Protein AF-A0A9N8M273-F1 (afdb_monomer_lite)

Sequence (100 aa):
IAIIRHSLVDEAAEVRAAAAEAFDAEQEHIGPRAIDETIPTLLEALKDPTSAGAETALAALREVMRARADVVFPVLLPTLTAQPLTAFNANALAALVQVA

pLDDT: mean 78.67, std 6.18, range [55.28, 90.38]

Organism: NCBI:txid157183

Radius of gyration: 12.52 Å; chains: 1; bounding box: 27×28×27 Å

Foldseek 3Di:
DVVLLVQCLDPDPVSVLVSLVVLLVCCVPVNCVSVVPNLVVLLVLCVPVVDPSNVSSLSSLLSNCLSPVPNNVVVLVCSLPPPPNDPSSVVSVVVSVVND

Structure (mmCIF, N/CA/C/O backbone):
data_AF-A0A9N8M273-F1
#
_entry.id   AF-A0A9N8M273-F1
#
loop_
_atom_site.group_PDB
_atom_site.id
_atom_site.type_symbol
_atom_site.label_atom_id
_atom_site.label_alt_id
_atom_site.label_comp_id
_atom_site.label_asym_id
_atom_site.label_entity_id
_atom_site.label_seq_id
_atom_site.pdbx_PDB_ins_code
_atom_site.Cartn_x
_atom_site.Cartn_y
_atom_site.Cartn_z
_atom_site.occupancy
_atom_site.B_iso_or_equiv
_atom_site.auth_seq_id
_atom_site.auth_comp_id
_atom_site.auth_asym_id
_atom_site.auth_atom_id
_atom_site.pdbx_PDB_model_num
ATOM 1 N N . ILE A 1 1 ? -1.244 -8.680 11.114 1.00 62.09 1 ILE A N 1
ATOM 2 C CA . ILE A 1 1 ? -1.098 -10.141 10.872 1.00 62.09 1 ILE A CA 1
ATOM 3 C C . ILE A 1 1 ? -0.100 -10.349 9.725 1.00 62.09 1 ILE A C 1
ATOM 5 O O . ILE A 1 1 ? -0.156 -9.612 8.751 1.00 62.09 1 ILE A O 1
ATOM 9 N N . ALA A 1 2 ? 0.860 -11.280 9.822 1.00 73.69 2 ALA A N 1
ATOM 10 C CA . ALA A 1 2 ? 1.921 -11.414 8.803 1.00 73.69 2 ALA A CA 1
ATOM 11 C C . ALA A 1 2 ? 1.426 -11.987 7.458 1.00 73.69 2 ALA A C 1
ATOM 13 O O . ALA A 1 2 ? 1.937 -11.603 6.411 1.00 73.69 2 ALA A O 1
ATOM 14 N N . ILE A 1 3 ? 0.409 -12.857 7.492 1.00 82.62 3 ILE A N 1
ATOM 15 C CA . ILE A 1 3 ? -0.170 -13.493 6.298 1.00 82.62 3 ILE A CA 1
ATOM 16 C C . ILE A 1 3 ? -0.783 -12.466 5.342 1.00 82.62 3 ILE A C 1
ATOM 18 O O . ILE A 1 3 ? -0.416 -12.461 4.176 1.00 82.62 3 ILE A O 1
ATOM 22 N N . ILE A 1 4 ? -1.628 -11.551 5.832 1.00 82.88 4 ILE A N 1
ATOM 23 C CA . ILE A 1 4 ? -2.311 -10.548 4.990 1.00 82.88 4 ILE A CA 1
ATOM 24 C C . ILE A 1 4 ? -1.287 -9.678 4.249 1.00 82.88 4 ILE A C 1
ATOM 26 O O . ILE A 1 4 ? -1.379 -9.477 3.042 1.00 82.88 4 ILE A O 1
ATOM 30 N N . ARG A 1 5 ? -0.236 -9.247 4.952 1.00 79.81 5 ARG A N 1
ATOM 31 C CA . ARG A 1 5 ? 0.870 -8.474 4.375 1.00 79.81 5 ARG A CA 1
ATOM 32 C C . ARG A 1 5 ? 1.647 -9.238 3.299 1.00 79.81 5 ARG A C 1
ATOM 34 O O . ARG A 1 5 ? 2.077 -8.625 2.330 1.00 79.81 5 ARG A O 1
ATOM 41 N N . HIS A 1 6 ? 1.829 -10.548 3.456 1.00 82.50 6 HIS A N 1
ATOM 42 C CA . HIS A 1 6 ? 2.483 -11.372 2.437 1.00 82.50 6 HIS A CA 1
ATOM 43 C C . HIS A 1 6 ? 1.577 -11.573 1.215 1.00 82.50 6 HIS A C 1
ATOM 45 O O . HIS A 1 6 ? 2.029 -11.448 0.084 1.00 82.50 6 HIS A O 1
ATOM 51 N N . SER A 1 7 ? 0.281 -11.798 1.443 1.00 86.00 7 SER A N 1
ATOM 52 C CA . SER A 1 7 ? -0.719 -11.970 0.385 1.00 86.00 7 SER A CA 1
ATOM 53 C C . SER A 1 7 ? -0.979 -10.689 -0.421 1.00 86.00 7 SER A C 1
ATOM 55 O O . SER A 1 7 ? -1.364 -10.760 -1.583 1.00 86.00 7 SER A O 1
ATOM 57 N N . LEU A 1 8 ? -0.724 -9.509 0.154 1.00 82.94 8 LEU A N 1
ATOM 58 C CA . LEU A 1 8 ? -0.810 -8.231 -0.561 1.00 82.94 8 LEU A CA 1
ATOM 59 C C . LEU A 1 8 ? 0.214 -8.113 -1.701 1.00 82.94 8 LEU A C 1
ATOM 61 O O . LEU A 1 8 ? -0.066 -7.449 -2.693 1.00 82.94 8 LEU A O 1
ATOM 65 N N . VAL A 1 9 ? 1.369 -8.774 -1.590 1.00 83.44 9 VAL A N 1
ATOM 66 C CA . VAL A 1 9 ? 2.417 -8.802 -2.627 1.00 83.44 9 VAL A CA 1
ATOM 67 C C . VAL A 1 9 ? 2.438 -10.118 -3.409 1.00 83.44 9 VAL A C 1
ATOM 69 O O . VAL A 1 9 ? 3.441 -10.442 -4.039 1.00 83.44 9 VAL A O 1
ATOM 72 N N . ASP A 1 10 ? 1.342 -10.876 -3.375 1.00 86.75 10 ASP A N 1
ATOM 73 C CA . ASP A 1 10 ? 1.200 -12.114 -4.140 1.00 86.75 10 ASP A CA 1
ATOM 74 C C . ASP A 1 10 ? 1.175 -11.828 -5.650 1.00 86.75 10 ASP A C 1
ATOM 76 O O . ASP A 1 10 ? 0.699 -10.778 -6.091 1.00 86.75 10 ASP A O 1
ATOM 80 N N . GLU A 1 11 ? 1.678 -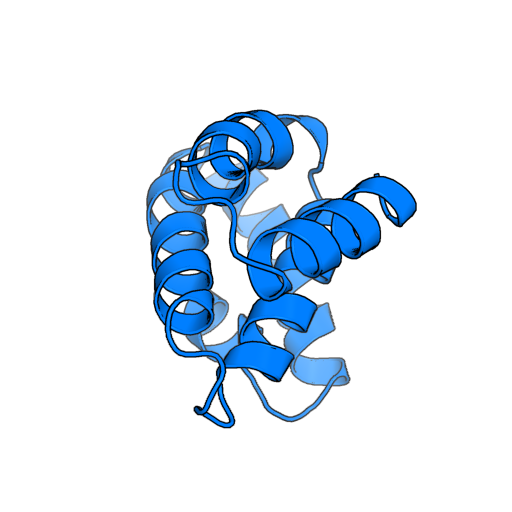12.756 -6.463 1.00 82.88 11 GLU A N 1
ATOM 81 C CA . GLU A 1 11 ? 1.687 -12.632 -7.924 1.00 82.88 11 GLU A CA 1
ATOM 82 C C . GLU A 1 11 ? 0.263 -12.655 -8.505 1.00 82.88 11 GLU A C 1
ATOM 84 O O . GLU A 1 11 ? -0.039 -11.937 -9.469 1.00 82.88 11 GLU A O 1
ATOM 89 N N . ALA A 1 12 ? -0.648 -13.411 -7.886 1.00 86.69 12 ALA A N 1
ATOM 90 C CA . ALA A 1 12 ? -2.031 -13.526 -8.313 1.00 86.69 12 ALA A CA 1
ATOM 91 C C . ALA A 1 12 ? -2.854 -12.295 -7.901 1.00 86.69 12 ALA A C 1
ATOM 93 O O . ALA A 1 12 ? -2.985 -11.953 -6.726 1.00 86.69 12 ALA A O 1
ATOM 94 N N . ALA A 1 13 ? -3.487 -11.648 -8.884 1.00 83.75 13 ALA A N 1
ATOM 95 C CA . ALA A 1 13 ? -4.337 -10.480 -8.643 1.00 83.75 13 ALA A CA 1
ATOM 96 C C . ALA A 1 13 ? -5.521 -10.784 -7.709 1.00 83.75 13 ALA A C 1
ATOM 98 O O . ALA A 1 13 ? -5.880 -9.949 -6.883 1.00 83.75 13 ALA A O 1
ATOM 99 N N . GLU A 1 14 ? -6.085 -11.988 -7.813 1.00 87.38 14 GLU A N 1
ATOM 100 C CA . GLU A 1 14 ? -7.191 -12.462 -6.974 1.00 87.38 14 GLU A CA 1
ATOM 101 C C . GLU A 1 14 ? -6.784 -12.533 -5.496 1.00 87.38 14 GLU A C 1
ATOM 103 O O . GLU A 1 14 ? -7.536 -12.114 -4.618 1.00 87.38 14 GLU A O 1
ATOM 108 N N . VAL A 1 15 ? -5.557 -12.993 -5.226 1.00 90.38 15 VAL A N 1
ATOM 109 C CA . VAL A 1 15 ? -5.010 -13.090 -3.868 1.00 90.38 15 VAL A CA 1
ATOM 110 C C . VAL A 1 15 ? -4.751 -11.701 -3.293 1.00 90.38 15 VAL A C 1
ATOM 112 O O . VAL A 1 15 ? -5.093 -11.455 -2.139 1.00 90.38 15 VAL A O 1
ATOM 115 N N . ARG A 1 16 ? -4.236 -10.762 -4.099 1.00 86.69 16 ARG A N 1
ATOM 116 C CA . ARG A 1 16 ? -4.047 -9.369 -3.662 1.00 86.69 16 ARG A CA 1
ATOM 117 C C . ARG A 1 16 ? -5.364 -8.677 -3.318 1.00 86.69 16 ARG A C 1
ATOM 119 O O . ARG A 1 16 ? -5.426 -7.983 -2.308 1.00 86.69 16 ARG A O 1
ATOM 126 N N . ALA A 1 17 ? -6.408 -8.879 -4.123 1.00 84.31 17 ALA A N 1
ATOM 127 C CA . ALA A 1 17 ? -7.731 -8.311 -3.865 1.00 84.31 17 ALA A CA 1
ATOM 128 C C . ALA A 1 17 ? -8.343 -8.877 -2.573 1.00 84.31 17 ALA A C 1
ATOM 130 O O . ALA A 1 17 ? -8.747 -8.114 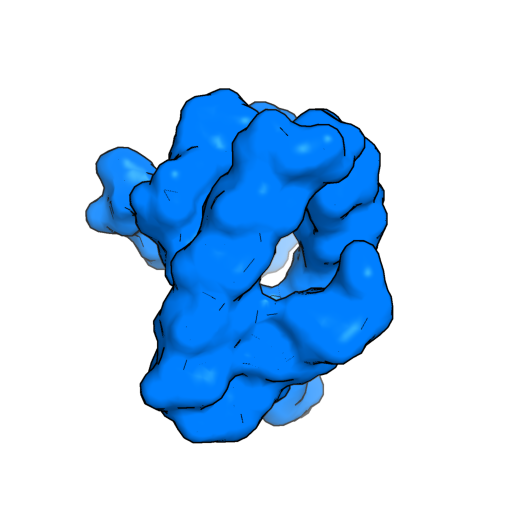-1.698 1.00 84.31 17 ALA A O 1
ATOM 131 N N . ALA A 1 18 ? -8.309 -10.203 -2.399 1.00 88.69 18 ALA A N 1
ATOM 132 C CA . ALA A 1 18 ? -8.764 -10.849 -1.168 1.00 88.69 18 ALA A CA 1
ATOM 133 C C . ALA A 1 18 ? -7.948 -10.404 0.059 1.00 88.69 18 ALA A C 1
ATOM 135 O O . ALA A 1 18 ? -8.495 -10.223 1.145 1.00 88.69 18 ALA A O 1
ATOM 136 N N . ALA A 1 19 ? -6.639 -10.190 -0.104 1.00 88.06 19 ALA A N 1
ATOM 137 C CA . ALA A 1 19 ? -5.781 -9.664 0.950 1.00 88.06 19 ALA A CA 1
ATOM 138 C C . ALA A 1 19 ? -6.121 -8.212 1.304 1.00 88.06 19 ALA A C 1
ATOM 140 O O . ALA A 1 19 ? -6.073 -7.863 2.478 1.00 88.06 19 ALA A O 1
ATOM 141 N N . ALA A 1 20 ? -6.490 -7.378 0.330 1.00 85.06 20 ALA A N 1
ATOM 142 C CA . ALA A 1 20 ? -6.930 -6.009 0.578 1.00 85.06 20 ALA A CA 1
ATOM 143 C C . ALA A 1 20 ? -8.278 -5.958 1.316 1.00 85.06 20 ALA A C 1
ATOM 145 O O . ALA A 1 20 ? -8.406 -5.199 2.272 1.00 85.06 20 ALA A O 1
ATOM 146 N N . GLU A 1 21 ? -9.238 -6.817 0.958 1.00 85.31 21 GLU A N 1
ATOM 147 C CA . GLU A 1 21 ? -10.492 -6.972 1.716 1.00 85.31 21 GLU A CA 1
ATOM 148 C C . GLU A 1 21 ? -10.234 -7.486 3.141 1.00 85.31 21 GLU A C 1
ATOM 150 O O . GLU A 1 21 ? -10.776 -6.962 4.114 1.00 85.31 21 GLU A O 1
ATOM 155 N N . ALA A 1 22 ? -9.353 -8.479 3.294 1.00 86.69 22 ALA A N 1
ATOM 156 C CA . ALA A 1 22 ? -8.961 -8.980 4.607 1.00 86.69 22 ALA A CA 1
ATOM 157 C C . ALA A 1 22 ? -8.233 -7.911 5.439 1.00 86.69 22 ALA A C 1
ATOM 159 O O . ALA A 1 22 ? -8.419 -7.849 6.652 1.00 86.69 22 ALA A O 1
ATOM 160 N N . PHE A 1 23 ? -7.421 -7.067 4.799 1.00 83.81 23 PHE A N 1
ATOM 161 C CA . PHE A 1 23 ? -6.738 -5.940 5.427 1.00 83.81 23 PHE A CA 1
ATOM 162 C C . PHE A 1 23 ? -7.720 -4.857 5.883 1.00 83.81 23 PHE A C 1
ATOM 164 O O . PHE A 1 23 ? -7.536 -4.278 6.952 1.00 83.81 23 PHE A O 1
ATOM 171 N N . ASP A 1 24 ? -8.779 -4.612 5.114 1.00 82.75 24 ASP A N 1
ATOM 172 C CA . ASP A 1 24 ? -9.850 -3.687 5.484 1.00 82.75 24 ASP A CA 1
ATOM 173 C C . ASP A 1 24 ? -10.605 -4.172 6.735 1.00 82.75 24 ASP A C 1
ATOM 175 O O . ASP A 1 24 ? -10.732 -3.439 7.722 1.00 82.75 24 ASP A O 1
ATOM 179 N N . ALA A 1 25 ? -10.984 -5.455 6.756 1.00 83.62 25 ALA A N 1
ATOM 180 C CA . ALA A 1 25 ? -11.598 -6.090 7.922 1.00 83.62 25 ALA A CA 1
ATOM 181 C C . ALA A 1 25 ? -10.647 -6.141 9.137 1.00 83.62 25 ALA A C 1
ATOM 183 O O . ALA A 1 25 ? -11.078 -5.946 10.280 1.00 83.62 25 ALA A O 1
ATOM 184 N N . GLU A 1 26 ? -9.346 -6.374 8.907 1.00 80.81 26 GLU A N 1
ATOM 185 C CA . GLU A 1 26 ? -8.310 -6.325 9.946 1.00 80.81 26 GLU A CA 1
ATOM 186 C C . GLU A 1 26 ? -8.237 -4.928 10.563 1.00 80.81 26 GLU A C 1
ATOM 188 O O . GLU A 1 26 ? -8.203 -4.808 11.784 1.00 80.81 26 GLU A O 1
ATOM 193 N N . GLN A 1 27 ? -8.261 -3.866 9.759 1.00 74.69 27 GLN A N 1
ATOM 194 C CA . GLN A 1 27 ? -8.242 -2.499 10.275 1.00 74.69 27 GLN A CA 1
ATOM 195 C C . GLN A 1 27 ? -9.484 -2.144 11.089 1.00 74.69 27 GLN A C 1
ATOM 197 O O . GLN A 1 27 ? -9.360 -1.431 12.084 1.00 74.69 27 GLN A O 1
ATOM 202 N N . GLU A 1 28 ? -10.666 -2.623 10.697 1.00 78.88 28 GLU A N 1
ATOM 203 C CA . GLU A 1 28 ? -11.902 -2.382 11.450 1.00 78.88 28 GLU A CA 1
ATOM 204 C C . GLU A 1 28 ? -11.811 -2.936 12.884 1.00 78.88 28 GLU A C 1
ATOM 206 O O . GLU A 1 28 ? -12.309 -2.318 13.825 1.00 78.88 28 GLU A O 1
ATOM 211 N N . HIS A 1 29 ? -11.104 -4.056 13.070 1.00 75.31 29 HIS A N 1
ATOM 212 C CA . HIS A 1 29 ? -11.020 -4.760 14.353 1.00 75.31 29 HIS A CA 1
ATOM 213 C C . HIS A 1 29 ? -9.720 -4.499 15.138 1.00 75.31 29 HIS A C 1
ATOM 215 O O . HIS A 1 29 ? -9.731 -4.511 16.368 1.00 75.31 29 HIS A O 1
ATOM 221 N N . ILE A 1 30 ? -8.593 -4.283 14.453 1.00 68.12 30 ILE A N 1
ATOM 222 C CA . ILE A 1 30 ? -7.250 -4.092 15.039 1.00 68.12 30 ILE A CA 1
ATOM 223 C C . ILE A 1 30 ? -6.857 -2.603 15.088 1.00 68.12 30 ILE A C 1
ATOM 225 O O . ILE A 1 30 ? -5.991 -2.210 15.877 1.00 68.12 30 ILE A O 1
ATOM 229 N N . GLY A 1 31 ? -7.525 -1.747 14.312 1.00 69.19 31 GLY A N 1
ATOM 230 C CA . GLY A 1 31 ? -7.277 -0.309 14.276 1.00 69.19 31 GLY A CA 1
ATOM 231 C C . GLY A 1 31 ? -6.016 0.081 13.484 1.00 69.19 31 GLY A C 1
ATOM 232 O O . GLY A 1 31 ? -5.461 -0.727 12.734 1.00 69.19 31 GLY A O 1
ATOM 233 N N . PRO A 1 32 ? -5.518 1.323 13.646 1.00 69.69 32 PRO A N 1
ATOM 234 C CA . PRO A 1 32 ? -4.495 1.909 12.769 1.00 69.69 32 PRO A CA 1
ATOM 235 C C . PRO A 1 32 ? -3.128 1.198 12.787 1.00 69.69 32 PRO A C 1
ATOM 237 O O . PRO A 1 32 ? -2.347 1.364 11.854 1.00 69.69 32 PRO A O 1
ATOM 240 N N . ARG A 1 33 ? -2.847 0.329 13.773 1.00 72.88 33 ARG A N 1
ATOM 241 C CA . ARG A 1 33 ? -1.570 -0.414 13.857 1.00 72.88 33 ARG A CA 1
ATOM 242 C C . ARG A 1 33 ? -1.298 -1.297 12.639 1.00 72.88 33 ARG A C 1
ATOM 244 O O . ARG A 1 33 ? -0.141 -1.495 12.284 1.00 72.88 33 ARG A O 1
ATOM 251 N N . ALA A 1 34 ? -2.340 -1.832 11.999 1.00 73.56 34 ALA A N 1
ATOM 252 C CA . ALA A 1 34 ? -2.170 -2.654 10.802 1.00 73.56 34 ALA A CA 1
ATOM 253 C C . ALA A 1 34 ? -1.602 -1.834 9.626 1.00 73.56 34 ALA A C 1
ATOM 255 O O . ALA A 1 34 ? -0.754 -2.331 8.880 1.00 73.56 34 ALA A O 1
ATOM 256 N N . ILE A 1 35 ? -2.007 -0.564 9.500 1.00 75.69 35 ILE A N 1
ATOM 257 C CA . ILE A 1 35 ? -1.480 0.388 8.510 1.00 75.69 35 ILE A CA 1
ATOM 258 C C . ILE A 1 35 ? -0.033 0.742 8.828 1.00 75.69 35 ILE A C 1
ATOM 260 O O . ILE A 1 35 ? 0.816 0.644 7.940 1.00 75.69 35 ILE A O 1
ATO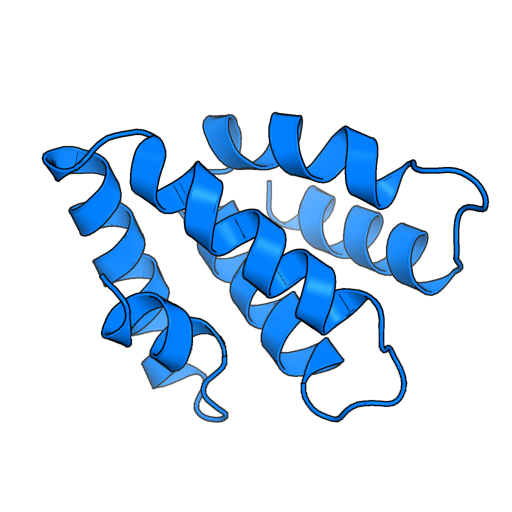M 264 N N . ASP A 1 36 ? 0.245 1.089 10.086 1.00 76.06 36 ASP A N 1
ATOM 265 C CA . ASP A 1 36 ? 1.574 1.520 10.532 1.00 76.06 36 ASP A CA 1
ATOM 266 C C . ASP A 1 36 ? 2.664 0.472 10.259 1.00 76.06 36 ASP A C 1
ATOM 268 O O . ASP A 1 36 ? 3.823 0.820 10.059 1.00 76.06 36 ASP A O 1
ATOM 272 N N . GLU A 1 37 ? 2.311 -0.814 10.210 1.00 77.81 37 GLU A N 1
ATOM 273 C CA . GLU A 1 37 ? 3.251 -1.888 9.874 1.00 77.81 37 GLU A CA 1
ATOM 274 C C . GLU A 1 37 ? 3.260 -2.255 8.382 1.00 77.81 37 GLU A C 1
ATOM 276 O O . GLU A 1 37 ? 4.302 -2.623 7.828 1.00 77.81 37 GLU A O 1
ATOM 281 N N . THR A 1 38 ? 2.105 -2.196 7.719 1.00 81.50 38 THR A N 1
ATOM 282 C CA . THR A 1 38 ? 1.951 -2.699 6.345 1.00 81.50 38 THR A CA 1
ATOM 283 C C . THR A 1 38 ? 2.428 -1.681 5.320 1.00 81.50 38 THR A C 1
ATOM 285 O O . THR A 1 38 ? 3.171 -2.041 4.407 1.00 81.50 38 THR A O 1
ATOM 288 N N . ILE A 1 39 ? 2.081 -0.404 5.499 1.00 81.44 39 ILE A N 1
ATOM 289 C CA . ILE A 1 39 ? 2.437 0.655 4.553 1.00 81.44 39 ILE A CA 1
ATOM 290 C C . ILE A 1 39 ? 3.954 0.840 4.437 1.00 81.44 39 ILE A C 1
ATOM 292 O O . ILE A 1 39 ? 4.443 0.829 3.305 1.00 81.44 39 ILE A O 1
ATOM 296 N N . PRO A 1 40 ? 4.739 0.930 5.532 1.00 80.31 40 PRO A N 1
ATOM 297 C CA . PRO A 1 40 ? 6.191 1.034 5.410 1.00 80.31 40 PRO A CA 1
ATOM 298 C C . PRO A 1 40 ? 6.806 -0.175 4.709 1.00 80.31 40 PRO A C 1
ATOM 300 O O . PRO A 1 40 ? 7.702 0.001 3.893 1.00 80.31 40 PRO A O 1
ATOM 303 N N . THR A 1 41 ? 6.282 -1.383 4.953 1.00 82.44 41 THR A N 1
ATOM 304 C CA . THR A 1 41 ? 6.776 -2.604 4.296 1.00 82.44 41 THR A CA 1
ATOM 305 C C . THR A 1 41 ? 6.576 -2.538 2.776 1.00 82.44 41 THR A C 1
ATOM 307 O O . THR A 1 41 ? 7.498 -2.823 2.014 1.00 82.44 41 THR A O 1
ATOM 310 N N . LEU A 1 42 ? 5.386 -2.125 2.324 1.00 81.25 42 LEU A N 1
ATOM 311 C CA . LEU A 1 42 ? 5.086 -1.972 0.896 1.00 81.25 42 LEU A CA 1
ATOM 312 C C . LEU A 1 42 ? 5.903 -0.842 0.258 1.00 81.25 42 LEU A C 1
ATOM 314 O O . LEU A 1 42 ? 6.390 -0.990 -0.859 1.00 81.25 42 LEU A O 1
ATOM 318 N N . LEU A 1 43 ? 6.096 0.267 0.974 1.00 78.25 43 LEU A N 1
ATOM 319 C CA . LEU A 1 43 ? 6.942 1.375 0.532 1.00 78.25 43 LEU A CA 1
ATOM 320 C C . LEU A 1 43 ? 8.414 0.971 0.418 1.00 78.25 43 LEU A C 1
ATOM 322 O O . LEU A 1 43 ? 9.083 1.400 -0.517 1.00 78.25 43 LEU A O 1
ATOM 326 N N . GLU A 1 44 ? 8.934 0.159 1.340 1.00 79.12 44 GLU A N 1
ATOM 327 C CA . GLU A 1 44 ? 10.295 -0.372 1.243 1.00 79.12 44 GLU A CA 1
ATOM 328 C C . GLU A 1 44 ? 10.461 -1.314 0.055 1.00 79.12 44 GLU A C 1
ATOM 330 O O . GLU A 1 44 ? 11.436 -1.170 -0.679 1.00 79.12 44 GLU A O 1
ATOM 335 N N . ALA A 1 45 ? 9.488 -2.191 -0.202 1.00 78.19 45 ALA A N 1
ATOM 336 C CA . ALA A 1 45 ? 9.475 -3.011 -1.413 1.00 78.19 45 ALA A CA 1
ATOM 337 C C . ALA A 1 45 ? 9.420 -2.156 -2.696 1.00 78.19 45 ALA A C 1
ATOM 339 O O . ALA A 1 45 ? 9.986 -2.529 -3.720 1.00 78.19 45 ALA A O 1
ATOM 340 N N . LEU A 1 46 ? 8.802 -0.972 -2.625 1.00 74.31 46 LEU A N 1
ATOM 341 C CA . LEU A 1 46 ? 8.756 0.005 -3.712 1.00 74.31 46 LEU A CA 1
ATOM 342 C C . LEU A 1 46 ? 10.098 0.726 -3.955 1.00 74.31 46 LEU A C 1
ATOM 344 O O . LEU A 1 46 ? 10.340 1.207 -5.059 1.00 74.31 46 LEU A O 1
ATOM 348 N N . LYS A 1 47 ? 10.968 0.849 -2.941 1.00 72.25 47 LYS A N 1
ATOM 349 C CA . LYS A 1 47 ? 12.239 1.597 -3.048 1.00 72.25 47 LYS A CA 1
ATOM 350 C C . LYS A 1 47 ? 13.259 0.932 -3.969 1.00 72.25 47 LYS A C 1
ATOM 352 O O . LYS A 1 47 ? 14.188 1.615 -4.399 1.00 72.25 47 LYS A O 1
ATOM 357 N N . ASP A 1 48 ? 13.096 -0.354 -4.269 1.00 73.19 48 ASP A N 1
ATOM 358 C CA . ASP A 1 48 ? 13.906 -1.064 -5.256 1.00 73.19 48 ASP A CA 1
ATOM 359 C C . ASP A 1 48 ? 13.110 -1.281 -6.556 1.00 73.19 48 ASP A C 1
ATOM 361 O O . ASP A 1 48 ? 12.538 -2.358 -6.758 1.00 73.19 48 ASP A O 1
ATOM 365 N N . PRO A 1 49 ? 13.089 -0.287 -7.467 1.00 62.69 49 PRO A N 1
ATOM 366 C CA . PRO A 1 49 ? 12.344 -0.357 -8.723 1.00 62.69 49 PRO A CA 1
ATOM 367 C C . PRO A 1 49 ? 12.900 -1.391 -9.713 1.00 62.69 49 PRO A C 1
ATOM 369 O O . PRO A 1 49 ? 12.298 -1.603 -10.761 1.00 62.69 49 PRO A O 1
ATOM 372 N N . THR A 1 50 ? 14.052 -2.008 -9.424 1.00 63.94 50 THR A N 1
ATOM 373 C CA . THR A 1 50 ? 14.631 -3.072 -10.260 1.00 63.94 50 THR A CA 1
ATOM 374 C C . THR A 1 50 ? 14.182 -4.464 -9.832 1.00 63.94 50 THR A C 1
ATOM 376 O O . THR A 1 50 ? 14.362 -5.430 -10.575 1.00 63.94 50 THR A O 1
ATOM 379 N N . SER A 1 51 ? 13.572 -4.571 -8.652 1.00 67.88 51 SER A N 1
ATOM 380 C CA . SER A 1 51 ? 13.030 -5.821 -8.149 1.00 67.88 51 SER A CA 1
ATOM 381 C C . SER A 1 51 ? 11.670 -6.123 -8.785 1.00 67.88 51 SER A C 1
ATOM 383 O O . SER A 1 51 ? 10.826 -5.241 -8.940 1.00 67.88 51 SER A O 1
ATOM 385 N N . ALA A 1 52 ? 11.414 -7.401 -9.081 1.00 68.44 52 ALA A N 1
ATOM 386 C CA . ALA A 1 52 ? 10.083 -7.872 -9.480 1.00 68.44 52 ALA A CA 1
ATOM 387 C C . ALA A 1 52 ? 9.001 -7.533 -8.428 1.00 68.44 52 ALA A C 1
ATOM 389 O O . ALA A 1 52 ? 7.821 -7.459 -8.750 1.00 68.44 52 ALA A O 1
ATOM 390 N N . GLY A 1 53 ? 9.407 -7.275 -7.179 1.00 71.75 53 GLY A N 1
ATOM 391 C CA . GLY A 1 53 ? 8.519 -6.870 -6.095 1.00 71.75 53 GLY A CA 1
ATOM 392 C C . GLY A 1 53 ? 7.985 -5.440 -6.206 1.00 71.75 53 GLY A C 1
ATOM 393 O O . GLY A 1 53 ? 6.955 -5.156 -5.601 1.00 71.75 53 GLY A O 1
ATOM 394 N N . ALA A 1 54 ? 8.614 -4.548 -6.980 1.00 76.62 54 ALA A N 1
ATOM 395 C CA . ALA A 1 54 ? 8.182 -3.151 -7.072 1.00 76.62 54 ALA A CA 1
ATOM 396 C C . ALA A 1 54 ? 6.815 -2.992 -7.751 1.00 76.62 54 ALA A C 1
ATOM 398 O O . ALA A 1 54 ? 5.978 -2.215 -7.287 1.00 76.62 54 ALA A O 1
ATOM 399 N N . GLU A 1 55 ? 6.557 -3.745 -8.824 1.00 78.62 55 GLU A N 1
ATOM 400 C CA . GLU A 1 55 ? 5.255 -3.728 -9.503 1.00 78.62 55 GLU A CA 1
ATOM 401 C C . GLU A 1 55 ? 4.157 -4.314 -8.612 1.00 78.62 55 GLU A C 1
ATOM 403 O O . GLU A 1 55 ? 3.066 -3.746 -8.503 1.00 78.62 55 GLU A O 1
ATOM 408 N N . THR A 1 56 ? 4.457 -5.413 -7.919 1.00 82.94 56 THR A N 1
ATOM 409 C CA . THR A 1 56 ? 3.508 -6.084 -7.027 1.00 82.94 56 THR A CA 1
ATOM 410 C C . THR A 1 56 ? 3.205 -5.243 -5.793 1.00 82.94 56 THR A C 1
ATOM 412 O O . THR A 1 56 ? 2.044 -5.113 -5.412 1.00 82.94 56 THR A O 1
ATOM 415 N N . ALA A 1 57 ? 4.211 -4.584 -5.215 1.00 83.38 57 ALA A N 1
ATOM 416 C CA . ALA A 1 57 ? 4.040 -3.647 -4.109 1.00 83.38 57 ALA A CA 1
ATOM 417 C C . ALA A 1 57 ? 3.236 -2.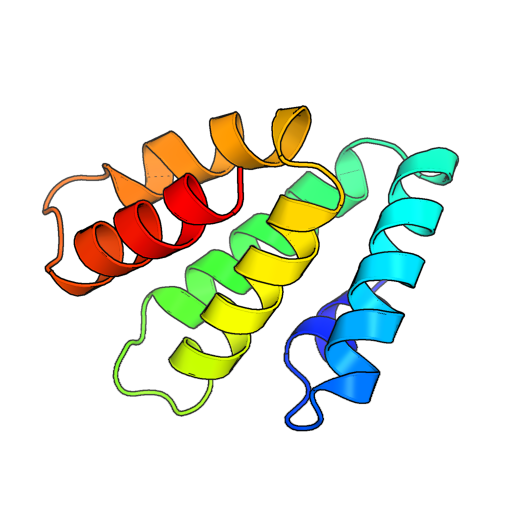405 -4.521 1.00 83.38 57 ALA A C 1
ATOM 419 O O . ALA A 1 57 ? 2.404 -1.921 -3.754 1.00 83.38 57 ALA A O 1
ATOM 420 N N . LEU A 1 58 ? 3.415 -1.913 -5.749 1.00 82.69 58 LEU A N 1
ATOM 421 C CA . LEU A 1 58 ? 2.609 -0.819 -6.285 1.00 82.69 58 LEU A CA 1
ATOM 422 C C . LEU A 1 58 ? 1.143 -1.240 -6.463 1.00 82.69 58 LEU A C 1
ATOM 424 O O . LEU A 1 58 ? 0.239 -0.475 -6.128 1.00 82.69 58 LEU A O 1
ATOM 428 N N . ALA A 1 59 ? 0.900 -2.449 -6.975 1.00 83.75 59 ALA A N 1
ATOM 429 C CA . ALA A 1 59 ? -0.446 -3.005 -7.083 1.00 83.75 59 ALA A CA 1
ATOM 430 C C . ALA A 1 59 ? -1.091 -3.181 -5.698 1.00 83.75 59 ALA A C 1
ATOM 432 O O . ALA A 1 59 ? -2.235 -2.776 -5.507 1.00 83.75 59 ALA A O 1
ATOM 433 N N . ALA A 1 60 ? -0.336 -3.690 -4.724 1.00 84.94 60 ALA A N 1
ATOM 434 C CA . ALA A 1 60 ? -0.759 -3.811 -3.333 1.00 84.94 60 ALA A CA 1
ATOM 435 C C . ALA A 1 60 ? -1.167 -2.459 -2.734 1.00 84.94 60 ALA A C 1
ATOM 437 O O . ALA A 1 60 ? -2.249 -2.328 -2.167 1.00 84.94 60 ALA A O 1
ATOM 438 N N . LEU A 1 61 ? -0.323 -1.432 -2.907 1.00 85.12 61 LEU A N 1
ATOM 439 C CA . LEU A 1 61 ? -0.610 -0.075 -2.445 1.00 85.12 61 LEU A CA 1
ATOM 440 C C . LEU A 1 61 ? -1.881 0.485 -3.082 1.00 85.12 61 LEU A C 1
ATOM 442 O O . LEU A 1 61 ? -2.634 1.161 -2.391 1.00 85.12 61 LEU A O 1
ATOM 446 N N . ARG A 1 62 ? -2.156 0.191 -4.360 1.00 85.25 62 ARG A N 1
ATOM 447 C CA . ARG A 1 62 ? -3.414 0.609 -5.001 1.00 85.25 62 ARG A CA 1
ATOM 448 C C . ARG A 1 62 ? -4.632 -0.062 -4.385 1.00 85.25 62 ARG A C 1
ATOM 450 O O . ARG A 1 62 ? -5.619 0.629 -4.166 1.00 85.25 62 ARG A O 1
ATOM 457 N N . GLU A 1 63 ? -4.586 -1.364 -4.112 1.00 85.19 63 GLU A N 1
ATOM 458 C CA . GLU A 1 63 ? -5.740 -2.041 -3.505 1.00 85.19 63 GLU A CA 1
ATOM 459 C C . GLU A 1 63 ? -5.983 -1.564 -2.070 1.00 85.19 63 GLU A C 1
ATOM 461 O O . GLU A 1 63 ? -7.117 -1.282 -1.691 1.00 85.19 63 GLU A O 1
ATOM 466 N N . VAL A 1 64 ? -4.914 -1.349 -1.300 1.00 84.12 64 VAL A N 1
ATOM 467 C CA . VAL A 1 64 ? -5.012 -0.746 0.037 1.00 84.12 64 VAL A CA 1
ATOM 468 C C . VAL A 1 64 ? -5.557 0.688 -0.031 1.00 84.12 64 VAL A C 1
ATOM 470 O O . VAL A 1 64 ? -6.391 1.074 0.788 1.00 84.12 64 VAL A O 1
ATOM 473 N N . MET A 1 65 ? -5.136 1.467 -1.031 1.00 84.75 65 MET A N 1
ATOM 474 C CA . MET A 1 65 ? -5.635 2.821 -1.278 1.00 84.75 65 MET A CA 1
ATOM 475 C C . MET A 1 65 ? -7.125 2.828 -1.655 1.00 84.75 65 MET A C 1
ATOM 477 O O . MET A 1 65 ? -7.854 3.682 -1.162 1.00 84.75 65 MET A O 1
ATOM 481 N N . ARG A 1 66 ? -7.604 1.868 -2.464 1.00 82.31 66 ARG A N 1
ATOM 482 C CA . ARG A 1 66 ? -9.042 1.722 -2.773 1.00 82.31 66 ARG A CA 1
ATOM 483 C C . ARG A 1 66 ? -9.875 1.440 -1.539 1.00 82.31 66 ARG A C 1
ATOM 485 O O . ARG A 1 66 ? -10.975 1.967 -1.424 1.00 82.31 66 ARG A O 1
ATOM 492 N N . ALA A 1 67 ? -9.366 0.586 -0.657 1.00 78.69 67 ALA A N 1
ATOM 493 C CA . ALA A 1 67 ? -10.078 0.242 0.558 1.00 78.69 67 ALA A CA 1
ATOM 494 C C . ALA A 1 67 ? -10.175 1.455 1.497 1.00 78.69 67 ALA A C 1
ATOM 496 O O . ALA A 1 67 ? -11.245 1.721 2.037 1.00 78.69 67 ALA A O 1
ATOM 497 N N . ARG A 1 68 ? -9.069 2.194 1.702 1.00 75.94 68 ARG A N 1
ATOM 498 C CA . ARG A 1 68 ? -8.954 3.205 2.776 1.00 75.94 68 ARG A CA 1
ATOM 499 C C . ARG A 1 68 ? -8.047 4.392 2.428 1.00 75.94 68 ARG A C 1
ATOM 501 O O . ARG A 1 68 ? -7.042 4.652 3.096 1.00 75.94 68 ARG A O 1
ATOM 508 N N . ALA A 1 69 ? -8.398 5.135 1.381 1.00 79.75 69 ALA A N 1
ATOM 509 C CA . ALA A 1 69 ? -7.638 6.303 0.926 1.00 79.75 69 ALA A CA 1
ATOM 510 C C . ALA A 1 69 ? -7.433 7.369 2.021 1.00 79.75 69 ALA A C 1
ATOM 512 O O . ALA A 1 69 ? -6.361 7.963 2.122 1.00 79.75 69 ALA A O 1
ATOM 513 N N . ASP A 1 70 ? -8.435 7.587 2.868 1.00 78.31 70 ASP A N 1
ATOM 514 C CA . ASP A 1 70 ? -8.469 8.603 3.924 1.00 78.31 70 ASP A CA 1
ATOM 515 C C . ASP A 1 70 ? -7.363 8.436 4.976 1.00 78.31 70 ASP A C 1
ATOM 517 O O . ASP A 1 70 ? -6.793 9.427 5.441 1.00 78.31 70 ASP A O 1
ATOM 521 N N . VAL A 1 71 ? -7.016 7.193 5.316 1.00 76.56 71 VAL A N 1
ATOM 522 C CA . VAL A 1 71 ? -5.979 6.892 6.315 1.00 76.56 71 VAL A CA 1
ATOM 523 C C . VAL A 1 71 ? -4.615 6.655 5.669 1.00 76.56 71 VAL A C 1
ATOM 525 O O . VAL A 1 71 ? -3.577 6.971 6.248 1.00 76.56 71 VAL A O 1
ATOM 528 N N . VAL A 1 72 ? -4.600 6.115 4.451 1.00 78.00 72 VAL A N 1
ATOM 529 C CA . VAL A 1 72 ? -3.370 5.707 3.763 1.00 78.00 72 VAL A CA 1
ATOM 530 C C . VAL A 1 72 ? -2.672 6.903 3.106 1.00 78.00 72 VAL A C 1
ATOM 532 O O . VAL A 1 72 ? -1.446 7.023 3.177 1.00 78.00 72 VAL A O 1
ATOM 535 N N . PHE A 1 73 ? -3.425 7.837 2.519 1.00 80.31 73 PHE A N 1
ATOM 536 C CA . PHE A 1 73 ? -2.864 8.979 1.790 1.00 80.31 73 PHE A CA 1
ATOM 537 C C . PHE A 1 73 ? -1.927 9.870 2.623 1.00 80.31 73 PHE A C 1
ATOM 539 O O . PHE A 1 73 ? -0.834 10.183 2.137 1.00 80.31 73 PHE A O 1
ATOM 546 N N . PRO A 1 74 ? -2.262 10.243 3.878 1.00 81.06 74 PRO A N 1
ATOM 547 C CA . PRO A 1 74 ? -1.383 11.062 4.714 1.00 81.06 74 PRO A CA 1
ATOM 548 C C . PRO A 1 74 ? -0.036 10.396 5.026 1.00 81.06 74 PRO A C 1
ATOM 550 O O . PRO A 1 74 ? 0.959 11.093 5.209 1.00 81.06 74 PRO A O 1
ATOM 553 N N . VAL A 1 75 ? 0.011 9.060 5.068 1.00 78.62 75 VAL A N 1
ATOM 554 C CA . VAL A 1 75 ? 1.232 8.282 5.343 1.00 78.62 75 VAL A CA 1
ATOM 555 C C . VAL A 1 75 ? 2.094 8.141 4.084 1.00 78.62 75 VAL A C 1
ATOM 557 O O . VAL A 1 75 ? 3.325 8.181 4.149 1.00 78.62 75 VAL A O 1
ATOM 560 N N . LEU A 1 76 ? 1.459 8.010 2.916 1.00 76.69 76 LEU A N 1
ATOM 561 C CA . LEU A 1 76 ? 2.155 7.868 1.637 1.00 76.69 76 LEU A CA 1
ATOM 562 C C . LEU A 1 76 ? 2.751 9.186 1.133 1.00 76.69 76 LEU A C 1
ATOM 564 O O . LEU A 1 76 ? 3.839 9.172 0.557 1.00 76.69 76 LEU A O 1
ATOM 568 N N . LEU A 1 77 ? 2.072 10.313 1.368 1.00 81.88 77 LEU A N 1
ATOM 569 C CA . LEU A 1 77 ? 2.470 11.639 0.884 1.00 81.88 77 LEU A CA 1
ATOM 570 C C . LEU A 1 77 ? 3.934 11.977 1.214 1.00 81.88 77 LEU A C 1
ATOM 572 O O . LEU A 1 77 ? 4.700 12.175 0.273 1.00 81.88 77 LEU A O 1
ATOM 576 N N . PRO A 1 78 ? 4.376 11.958 2.490 1.00 81.00 78 PRO A N 1
ATOM 577 C CA . PRO A 1 78 ? 5.750 12.300 2.847 1.00 81.00 78 PRO A CA 1
ATOM 578 C C . PRO A 1 78 ? 6.786 11.387 2.190 1.00 81.00 78 PRO A C 1
ATOM 580 O O . PRO A 1 78 ? 7.859 11.853 1.816 1.00 81.00 78 PRO A O 1
ATOM 583 N N . THR A 1 79 ? 6.466 10.099 2.029 1.00 77.00 79 THR A N 1
ATOM 584 C CA . THR A 1 79 ? 7.392 9.124 1.441 1.00 77.00 79 THR A CA 1
ATOM 585 C C . THR A 1 79 ? 7.521 9.311 -0.067 1.00 77.00 79 THR A C 1
ATOM 587 O O . THR A 1 79 ? 8.624 9.249 -0.608 1.00 77.00 79 THR A O 1
ATOM 590 N N . LEU A 1 80 ? 6.407 9.576 -0.751 1.00 75.81 80 LEU A N 1
ATOM 591 C CA . LEU A 1 80 ? 6.391 9.772 -2.198 1.00 75.81 80 LEU A CA 1
ATOM 592 C C . LEU A 1 80 ? 6.895 11.160 -2.603 1.00 75.81 80 LEU A C 1
ATOM 594 O O . LEU A 1 80 ? 7.485 11.286 -3.669 1.00 75.81 80 LEU A O 1
ATOM 598 N N . THR A 1 81 ? 6.731 12.186 -1.763 1.00 82.25 81 THR A N 1
ATOM 599 C CA . THR A 1 81 ? 7.275 13.535 -2.004 1.00 82.25 81 THR A CA 1
ATOM 600 C C . THR A 1 81 ? 8.668 13.747 -1.408 1.00 82.25 81 THR A C 1
ATOM 602 O O . THR A 1 81 ? 9.193 14.859 -1.477 1.00 82.25 81 THR A O 1
ATOM 605 N N . ALA A 1 82 ? 9.269 12.715 -0.804 1.00 78.88 82 ALA A N 1
ATOM 606 C CA . ALA A 1 82 ? 10.612 12.796 -0.245 1.00 78.88 82 ALA A CA 1
ATOM 607 C C . ALA A 1 82 ? 11.628 13.164 -1.338 1.00 78.88 82 ALA A C 1
ATOM 609 O O . ALA A 1 82 ? 11.633 12.581 -2.424 1.00 78.88 82 ALA A O 1
ATOM 610 N N . GLN A 1 83 ? 12.498 14.135 -1.054 1.00 74.31 83 GLN A N 1
ATOM 611 C CA . GLN A 1 83 ? 13.572 14.510 -1.970 1.00 74.31 83 GLN A CA 1
ATOM 612 C C . GLN A 1 83 ? 14.779 13.568 -1.834 1.00 74.31 83 GLN A C 1
ATOM 614 O O . GLN A 1 83 ? 15.187 13.265 -0.712 1.00 74.31 83 GLN A O 1
ATOM 619 N N . PRO A 1 84 ? 15.401 13.160 -2.956 1.00 75.12 84 PRO A N 1
ATOM 620 C CA . PRO A 1 84 ? 15.057 13.516 -4.336 1.00 75.12 84 PRO A CA 1
ATOM 621 C C . PRO A 1 84 ? 13.807 12.779 -4.846 1.00 75.12 84 PRO A C 1
ATOM 623 O O . PRO A 1 84 ? 13.691 11.564 -4.696 1.00 75.12 84 PRO A O 1
ATOM 626 N N . LEU A 1 85 ? 12.897 13.515 -5.500 1.00 74.31 85 LEU A N 1
ATOM 627 C CA . LEU A 1 85 ? 11.711 12.921 -6.116 1.00 74.31 85 LEU A CA 1
ATOM 628 C C . LEU A 1 85 ? 12.152 12.057 -7.299 1.00 74.31 85 LEU A C 1
ATOM 630 O O . LEU A 1 85 ? 12.589 12.569 -8.332 1.00 74.31 85 LEU A O 1
ATOM 634 N N . THR A 1 86 ? 12.057 10.742 -7.144 1.00 78.56 86 THR A N 1
ATOM 635 C CA . THR A 1 86 ? 12.376 9.808 -8.222 1.00 78.56 86 THR A CA 1
ATOM 636 C C . THR A 1 86 ? 11.238 9.797 -9.247 1.00 78.56 86 THR A C 1
ATOM 638 O O . THR A 1 86 ? 10.069 9.973 -8.897 1.00 78.56 86 THR A O 1
ATOM 641 N N . ALA A 1 87 ? 11.556 9.556 -10.525 1.00 77.50 87 ALA A N 1
ATOM 642 C CA . ALA A 1 87 ? 10.533 9.389 -11.567 1.00 77.50 87 ALA A CA 1
ATOM 643 C C . ALA A 1 87 ? 9.533 8.277 -11.204 1.00 77.50 87 ALA A C 1
ATOM 645 O O . ALA A 1 87 ? 8.345 8.366 -11.500 1.00 77.50 87 ALA A O 1
ATOM 646 N N . PHE A 1 88 ? 10.018 7.258 -10.496 1.00 73.56 88 PHE A N 1
ATOM 647 C CA . PHE A 1 88 ? 9.205 6.178 -9.973 1.00 73.56 88 PHE A CA 1
ATOM 648 C C . PHE A 1 88 ? 8.225 6.643 -8.883 1.00 73.56 88 PHE A C 1
ATOM 650 O O . PHE A 1 88 ? 7.034 6.381 -9.013 1.00 73.56 88 PHE A O 1
ATOM 657 N N . ASN A 1 89 ? 8.669 7.404 -7.874 1.00 75.38 89 ASN A N 1
ATOM 658 C CA . ASN A 1 89 ? 7.778 7.953 -6.841 1.00 75.38 89 ASN A CA 1
ATOM 659 C C . ASN A 1 89 ? 6.734 8.907 -7.436 1.00 75.38 89 ASN A C 1
ATOM 661 O O . ASN A 1 89 ? 5.579 8.885 -7.020 1.00 75.38 89 ASN A O 1
ATOM 665 N N . ALA A 1 90 ? 7.117 9.706 -8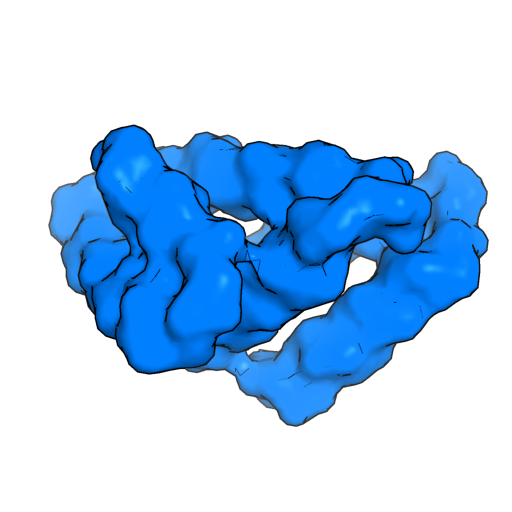.436 1.00 80.94 90 ALA A N 1
ATOM 666 C CA . ALA A 1 90 ? 6.190 10.575 -9.158 1.00 80.94 90 ALA A CA 1
ATOM 667 C C . ALA A 1 90 ? 5.121 9.769 -9.921 1.00 80.94 90 ALA A C 1
ATOM 669 O O . ALA A 1 90 ? 3.937 10.098 -9.852 1.00 80.94 90 ALA A O 1
ATOM 670 N N . ASN A 1 91 ? 5.518 8.682 -10.592 1.00 76.50 91 ASN A N 1
ATOM 671 C CA . ASN A 1 91 ? 4.590 7.770 -11.265 1.00 76.50 91 ASN A CA 1
ATOM 672 C C . ASN A 1 91 ? 3.690 7.024 -10.271 1.00 76.50 91 ASN A C 1
ATOM 674 O O . ASN A 1 91 ? 2.499 6.863 -10.529 1.00 76.50 91 ASN A O 1
ATOM 678 N N . ALA A 1 92 ? 4.233 6.598 -9.129 1.00 77.31 92 ALA A N 1
ATOM 679 C CA . ALA A 1 92 ? 3.465 5.959 -8.069 1.00 77.31 92 ALA A CA 1
ATOM 680 C C . ALA A 1 92 ? 2.426 6.919 -7.482 1.00 77.31 92 ALA A C 1
ATOM 682 O O . ALA A 1 92 ? 1.259 6.559 -7.370 1.00 77.31 92 ALA A O 1
ATOM 683 N N . LEU A 1 93 ? 2.817 8.165 -7.198 1.00 80.31 93 LEU A N 1
ATOM 684 C CA . LEU A 1 93 ? 1.906 9.215 -6.749 1.00 80.31 93 LEU A CA 1
ATOM 685 C C . LEU A 1 93 ? 0.789 9.457 -7.776 1.00 80.31 93 LEU A C 1
ATOM 687 O O . LEU A 1 93 ? -0.383 9.465 -7.409 1.00 80.31 93 LEU A O 1
ATOM 691 N N . ALA A 1 94 ? 1.129 9.583 -9.062 1.00 80.81 94 ALA A N 1
ATOM 692 C CA . ALA A 1 94 ? 0.144 9.754 -10.129 1.00 80.81 94 ALA A CA 1
ATOM 693 C C . ALA A 1 94 ? -0.832 8.566 -10.222 1.00 80.81 94 ALA A C 1
ATOM 695 O O . ALA A 1 94 ? -2.038 8.771 -10.343 1.00 80.81 94 ALA A O 1
ATOM 696 N N . ALA A 1 95 ? -0.327 7.333 -10.116 1.00 75.12 95 ALA A N 1
ATOM 697 C CA . ALA A 1 95 ? -1.142 6.122 -10.164 1.00 75.12 95 ALA A CA 1
ATOM 698 C C . ALA A 1 95 ? -2.057 5.964 -8.939 1.00 75.12 95 ALA A C 1
ATOM 700 O O . ALA A 1 95 ? -3.145 5.413 -9.064 1.00 75.12 95 ALA A O 1
ATOM 701 N N . LEU A 1 96 ? -1.628 6.430 -7.764 1.00 75.12 96 LEU A N 1
ATOM 702 C CA . LEU A 1 96 ? -2.401 6.334 -6.524 1.00 75.12 96 LEU A CA 1
ATOM 703 C C . LEU A 1 96 ? -3.473 7.427 -6.424 1.00 75.12 96 LEU A C 1
ATOM 705 O O . LEU A 1 96 ? -4.574 7.147 -5.966 1.00 75.12 96 LEU A O 1
ATOM 709 N N . VAL A 1 97 ? -3.194 8.641 -6.912 1.00 77.50 97 VAL A N 1
ATOM 710 C CA . VAL A 1 97 ? -4.168 9.751 -6.940 1.00 77.50 97 VAL A CA 1
ATOM 711 C C . VAL A 1 97 ? -5.346 9.468 -7.877 1.00 77.50 97 VAL A C 1
ATOM 713 O O . VAL A 1 97 ? -6.446 9.934 -7.621 1.00 77.50 97 VAL A O 1
ATOM 716 N N . GLN A 1 98 ? -5.156 8.688 -8.945 1.00 72.50 98 GLN A N 1
ATOM 717 C CA . GLN A 1 98 ? -6.253 8.301 -9.848 1.00 72.50 98 GLN A CA 1
ATOM 718 C C . GLN A 1 98 ? -7.257 7.323 -9.231 1.00 72.50 98 GLN A C 1
ATOM 720 O O . GLN A 1 98 ? -8.334 7.117 -9.787 1.00 72.50 98 GLN A O 1
ATOM 725 N N . VAL A 1 99 ? -6.866 6.667 -8.142 1.00 68.12 99 VAL A N 1
ATOM 726 C CA . VAL A 1 99 ? -7.633 5.604 -7.490 1.00 68.12 99 VAL A CA 1
ATOM 727 C C . VAL A 1 99 ? -8.294 6.109 -6.196 1.00 68.12 99 VAL A C 1
ATOM 729 O O . VAL A 1 99 ? -9.138 5.407 -5.645 1.00 68.12 99 VAL A O 1
ATOM 732 N N . ALA A 1 1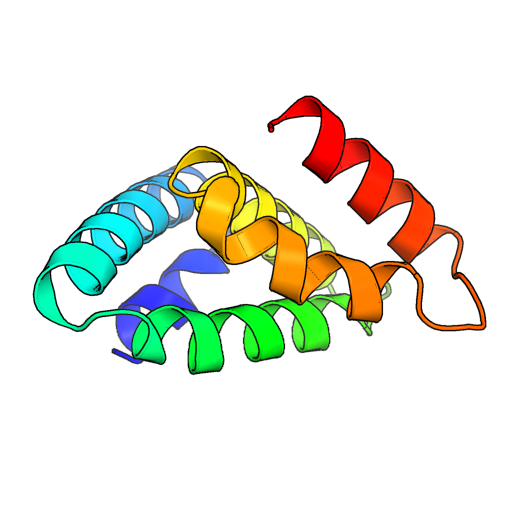00 ? -7.913 7.310 -5.745 1.00 55.28 100 ALA A N 1
ATOM 733 C CA . ALA A 1 100 ? -8.417 7.999 -4.560 1.00 55.28 100 ALA A CA 1
ATOM 734 C C . ALA A 1 100 ? -9.762 8.702 -4.798 1.00 55.28 100 ALA A C 1
ATOM 736 O O . ALA A 1 100 ? -9.988 9.191 -5.931 1.00 55.28 100 ALA A O 1
#

InterPro domains:
  IPR011989 Armadillo-like helical [G3DSA:1.25.10.10] (1-100)
  IPR016024 Armadillo-type fold [SSF48371] (3-81)
  IPR057546 Stalled ribosome sensor GCN1-like, HEAT repeats region [PF23271] (72-100)

Secondary structure (DSSP, 8-state):
-HHHHHHTT-SSHHHHHHHHHHHHHHHHHH-THHHHHHHHHHHHHHT-TTSTHHHHHHHHHHHHHHHHHHHHHHHHHHHHSPSS--HHHHHHHHHHHTT-